Protein AF-A0A930TW47-F1 (afdb_monomer)

Structure (mmCIF, N/CA/C/O backbone):
data_AF-A0A930TW47-F1
#
_entry.id   AF-A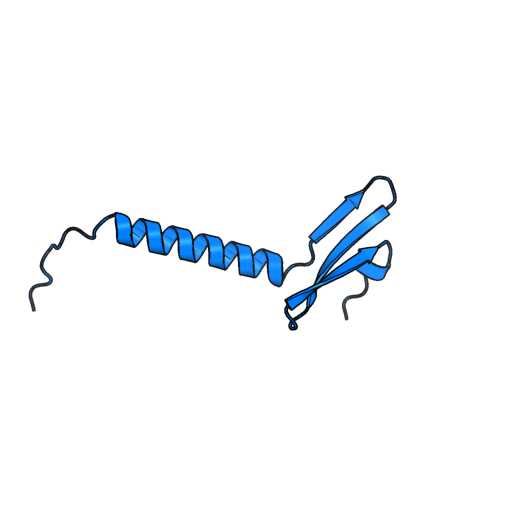0A930TW47-F1
#
loop_
_atom_site.group_PDB
_atom_site.id
_atom_site.type_symbol
_atom_site.label_atom_id
_atom_site.label_alt_id
_atom_site.label_comp_id
_atom_site.label_asym_id
_atom_site.label_entity_id
_atom_site.label_seq_id
_atom_site.pdbx_PDB_ins_code
_atom_site.Cartn_x
_atom_site.Cartn_y
_atom_site.Cartn_z
_atom_site.occupancy
_atom_site.B_iso_or_equiv
_atom_site.auth_seq_id
_atom_site.auth_comp_id
_atom_site.auth_asym_id
_atom_site.auth_atom_id
_atom_site.pdbx_PDB_model_num
ATOM 1 N N . MET A 1 1 ? -18.569 -8.850 38.220 1.00 42.66 1 MET A N 1
ATOM 2 C CA . MET A 1 1 ? -18.279 -7.767 37.254 1.00 42.66 1 MET A CA 1
ATOM 3 C C . MET A 1 1 ? -19.291 -7.867 36.129 1.00 42.66 1 MET A C 1
ATOM 5 O O . MET A 1 1 ? -19.177 -8.740 35.282 1.00 42.66 1 MET A O 1
ATOM 9 N N . GLN A 1 2 ? -20.352 -7.067 36.202 1.00 42.91 2 GLN A N 1
ATOM 10 C CA . GLN A 1 2 ? -21.447 -7.082 35.236 1.00 42.91 2 GLN A CA 1
ATOM 11 C C . GLN A 1 2 ? -21.039 -6.166 34.081 1.00 42.91 2 GLN A C 1
ATOM 13 O O . GLN A 1 2 ? -20.989 -4.949 34.249 1.00 42.91 2 GLN A O 1
ATOM 18 N N . ILE A 1 3 ? -20.672 -6.747 32.938 1.00 56.25 3 ILE A N 1
ATOM 19 C CA . ILE A 1 3 ? -20.438 -5.986 31.710 1.00 56.25 3 ILE A CA 1
ATOM 20 C C . ILE A 1 3 ? -21.816 -5.495 31.271 1.00 56.25 3 ILE A C 1
ATOM 22 O O . ILE A 1 3 ? -22.604 -6.225 30.674 1.00 56.25 3 ILE A O 1
ATOM 26 N N . SER A 1 4 ? -22.138 -4.278 31.709 1.00 52.44 4 SER A N 1
ATOM 27 C CA . SER A 1 4 ? -23.286 -3.502 31.264 1.00 52.44 4 SER A CA 1
ATOM 28 C C . SER A 1 4 ? -23.382 -3.607 29.745 1.00 52.44 4 SER A C 1
ATOM 30 O O . SER A 1 4 ? -22.401 -3.357 29.044 1.00 52.44 4 SER A O 1
ATOM 32 N N . GLN A 1 5 ? -24.560 -4.003 29.262 1.00 55.66 5 GLN A N 1
ATOM 33 C CA . GLN A 1 5 ? -24.985 -4.008 27.861 1.00 55.66 5 GLN A CA 1
ATOM 34 C C . GLN A 1 5 ? -25.049 -2.558 27.342 1.00 55.66 5 GLN A C 1
ATOM 36 O O . GLN A 1 5 ? -26.106 -2.023 27.009 1.00 55.66 5 GLN A O 1
ATOM 41 N N . GLY A 1 6 ? -23.908 -1.874 27.352 1.00 55.06 6 GLY A N 1
ATOM 42 C CA . GLY A 1 6 ? -23.734 -0.551 26.793 1.00 55.06 6 GLY A CA 1
ATOM 43 C C . GLY A 1 6 ? -23.780 -0.698 25.289 1.00 55.06 6 GLY A C 1
ATOM 44 O O . GLY A 1 6 ? -22.896 -1.324 24.711 1.00 55.06 6 GLY A O 1
ATOM 45 N N . LYS A 1 7 ? -24.837 -0.154 24.676 1.00 61.22 7 LYS A N 1
ATOM 46 C CA . LYS A 1 7 ? -24.954 0.066 23.233 1.00 61.22 7 LYS A CA 1
ATOM 47 C C . LYS A 1 7 ? -23.585 0.494 22.715 1.00 61.22 7 LYS A C 1
ATOM 49 O O . LYS A 1 7 ? -23.183 1.627 22.970 1.00 61.22 7 LYS A O 1
ATOM 54 N N . ILE A 1 8 ? -22.862 -0.411 22.051 1.00 66.38 8 ILE A N 1
ATOM 55 C CA . ILE A 1 8 ? -21.617 -0.044 21.385 1.00 66.38 8 ILE A CA 1
ATOM 56 C C . ILE A 1 8 ? -22.035 1.055 20.413 1.00 66.38 8 ILE A C 1
ATOM 58 O O . ILE A 1 8 ? -22.897 0.805 19.564 1.00 66.38 8 ILE A O 1
ATOM 62 N N . PRO A 1 9 ? -21.547 2.293 20.577 1.00 74.56 9 PRO A N 1
ATOM 63 C CA . PRO A 1 9 ? -21.967 3.365 19.703 1.00 74.56 9 PRO A CA 1
ATOM 64 C C . PRO A 1 9 ? -21.481 2.981 18.311 1.00 74.56 9 PRO A C 1
ATOM 66 O O . PRO A 1 9 ? -20.284 2.827 18.086 1.00 74.56 9 PRO A O 1
ATOM 69 N N . TRP A 1 10 ? -22.416 2.786 17.384 1.00 78.12 10 TRP A N 1
ATOM 70 C CA . TRP A 1 10 ? -22.137 2.402 15.999 1.00 78.12 10 TRP A CA 1
ATOM 71 C C . TRP A 1 10 ? -21.051 3.272 15.355 1.00 78.12 10 TRP A C 1
ATOM 73 O O . TRP A 1 10 ? -20.255 2.781 14.563 1.00 78.12 10 TRP A O 1
ATOM 83 N N . ALA A 1 11 ? -20.951 4.534 15.781 1.00 76.75 11 ALA A N 1
ATOM 84 C CA . ALA A 1 11 ? -19.872 5.446 15.425 1.00 76.75 11 ALA A CA 1
ATOM 85 C C . ALA A 1 11 ? -18.464 4.878 15.695 1.00 76.75 11 ALA A C 1
ATOM 87 O O . ALA A 1 11 ? -17.597 5.006 14.840 1.00 76.75 11 ALA A O 1
ATOM 88 N N . ILE A 1 12 ? -18.228 4.210 16.832 1.00 83.25 12 ILE A N 1
ATOM 89 C CA . ILE A 1 12 ? -16.925 3.601 17.148 1.00 83.25 12 ILE A CA 1
ATOM 90 C C . ILE A 1 12 ? -16.611 2.476 16.160 1.00 83.25 12 ILE A C 1
ATOM 92 O O . ILE A 1 12 ? -15.514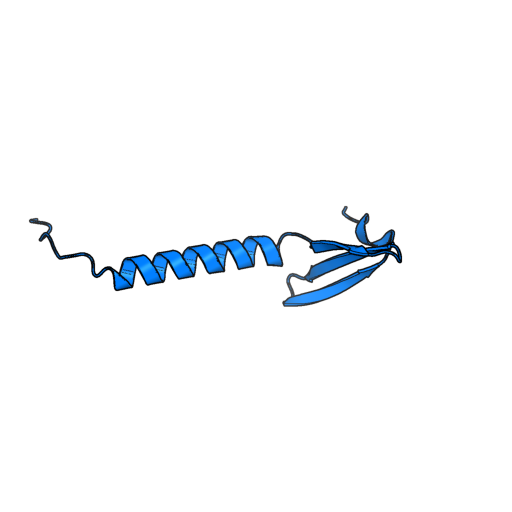 2.438 15.612 1.00 83.25 12 ILE A O 1
ATOM 96 N N . LEU A 1 13 ? -17.576 1.598 15.877 1.00 85.62 13 LEU A N 1
ATOM 97 C CA . LEU A 1 13 ? -17.383 0.504 14.919 1.00 85.62 13 LEU A CA 1
ATOM 98 C C . LEU A 1 13 ? -17.098 1.027 13.507 1.00 85.62 13 LEU A C 1
ATOM 100 O O . LEU A 1 13 ? -16.222 0.500 12.827 1.00 85.62 13 LEU A O 1
ATOM 104 N N . ILE A 1 14 ? -17.785 2.094 13.092 1.00 87.12 14 ILE A N 1
ATOM 105 C CA . ILE A 1 14 ? -17.546 2.757 11.804 1.00 87.12 14 ILE A CA 1
ATOM 106 C C . ILE A 1 14 ? -16.131 3.341 11.755 1.00 87.12 14 ILE A C 1
ATOM 108 O O . ILE A 1 14 ? -15.418 3.119 10.781 1.00 87.12 14 ILE A O 1
ATOM 112 N N . VAL A 1 15 ? -15.693 4.039 12.807 1.00 87.44 15 VAL A N 1
ATOM 113 C CA . VAL A 1 15 ? -14.344 4.622 12.869 1.00 87.44 15 VAL A CA 1
ATOM 114 C C . VAL A 1 15 ? -13.269 3.537 12.801 1.00 87.44 15 VAL A C 1
ATOM 116 O O . VAL A 1 15 ? -12.338 3.664 12.009 1.00 87.44 15 VAL A O 1
ATOM 119 N N . PHE A 1 16 ? -13.410 2.448 13.561 1.00 89.25 16 PHE A N 1
ATOM 120 C CA . PHE A 1 16 ? -12.475 1.322 13.488 1.00 89.25 16 PHE A CA 1
ATOM 121 C C . PHE A 1 16 ? -12.490 0.641 12.117 1.00 89.25 16 PHE A C 1
ATOM 123 O O . PHE A 1 16 ? -11.427 0.313 11.597 1.00 89.25 16 PHE A O 1
ATOM 130 N N . GLY A 1 17 ? -13.665 0.475 11.503 1.00 91.06 17 GLY A N 1
ATOM 131 C CA . GLY A 1 17 ? -13.791 -0.072 10.153 1.00 91.06 17 GLY A CA 1
ATOM 132 C C . GLY A 1 17 ? -13.077 0.785 9.105 1.00 91.06 17 GLY A C 1
ATOM 133 O O . GLY A 1 17 ? -12.312 0.259 8.301 1.00 91.06 17 GLY A O 1
ATOM 134 N N . ILE A 1 18 ? -13.258 2.110 9.153 1.00 90.81 18 ILE A N 1
ATOM 135 C CA . ILE A 1 18 ? -12.569 3.054 8.259 1.00 90.81 18 ILE A CA 1
ATOM 136 C C . ILE A 1 18 ? -11.059 3.028 8.509 1.00 90.81 18 ILE A C 1
ATOM 138 O O . ILE A 1 18 ? -10.290 2.967 7.555 1.00 90.81 18 ILE A O 1
ATOM 142 N N . ALA A 1 19 ? -10.618 3.038 9.770 1.00 89.00 19 ALA A N 1
ATOM 143 C CA . ALA A 1 19 ? -9.199 2.992 10.113 1.00 89.00 19 ALA A CA 1
ATOM 144 C C . ALA A 1 19 ? -8.531 1.695 9.628 1.00 89.00 19 ALA A C 1
ATOM 146 O O . ALA A 1 19 ? -7.444 1.744 9.059 1.00 89.00 19 ALA A O 1
ATOM 147 N N . ALA A 1 20 ? -9.196 0.548 9.793 1.00 89.06 20 ALA A N 1
ATOM 148 C CA . ALA A 1 20 ? -8.713 -0.735 9.292 1.00 89.06 20 ALA A CA 1
ATOM 149 C C . ALA A 1 20 ? -8.663 -0.766 7.757 1.00 89.06 20 ALA A C 1
ATOM 151 O O . ALA A 1 20 ? -7.682 -1.236 7.188 1.00 89.06 20 ALA A O 1
ATOM 152 N N . PHE A 1 21 ? -9.682 -0.223 7.083 1.00 89.81 21 PHE A N 1
ATOM 153 C CA . PHE A 1 21 ? -9.724 -0.133 5.623 1.00 89.81 21 PHE A CA 1
ATOM 154 C C . PHE A 1 21 ? -8.621 0.773 5.065 1.00 89.81 21 PHE A C 1
ATOM 156 O O . PHE A 1 21 ? -7.903 0.378 4.151 1.00 89.81 21 PHE A O 1
ATOM 163 N N . LEU A 1 22 ? -8.440 1.963 5.643 1.00 87.56 22 LEU A N 1
ATOM 164 C CA . LEU A 1 22 ? -7.3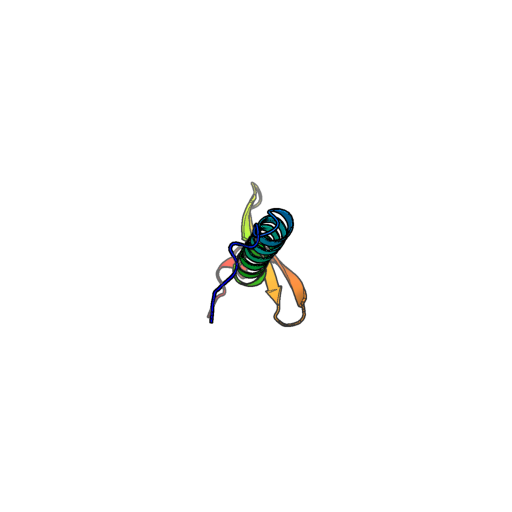62 2.876 5.268 1.00 87.56 22 LEU A CA 1
ATOM 165 C C . LEU A 1 22 ? -5.992 2.273 5.566 1.00 87.56 22 LEU A C 1
ATOM 167 O O . LEU A 1 22 ? -5.104 2.375 4.730 1.00 87.56 22 LEU A O 1
ATOM 171 N N . GLY A 1 23 ? -5.827 1.606 6.709 1.00 83.75 23 GLY A N 1
ATOM 172 C CA . GLY A 1 23 ? -4.605 0.879 7.040 1.00 83.75 23 GLY A CA 1
ATOM 173 C C . GLY A 1 23 ? -4.292 -0.193 6.000 1.00 83.75 23 GLY A C 1
ATOM 174 O O . GLY A 1 23 ? -3.199 -0.200 5.452 1.00 83.75 23 GLY A O 1
ATOM 175 N N . ALA A 1 24 ? -5.268 -1.033 5.648 1.00 81.19 24 ALA A N 1
ATOM 176 C CA . ALA A 1 24 ? -5.107 -2.071 4.633 1.00 81.19 24 ALA A CA 1
ATOM 177 C C . ALA A 1 24 ? -4.805 -1.497 3.242 1.00 81.19 24 ALA A C 1
ATOM 179 O O . ALA A 1 24 ? -3.964 -2.044 2.528 1.00 81.19 24 ALA A O 1
ATOM 180 N N . LEU A 1 25 ? -5.443 -0.384 2.863 1.00 77.69 25 LEU A N 1
ATOM 181 C CA . LEU A 1 25 ? -5.121 0.331 1.631 1.00 77.69 25 LEU A CA 1
ATOM 182 C C . LEU A 1 25 ? -3.697 0.869 1.675 1.00 77.69 25 LEU A C 1
ATOM 184 O O . LEU A 1 25 ? -2.939 0.604 0.759 1.00 77.69 25 LEU A O 1
ATOM 188 N N . VAL A 1 26 ? -3.295 1.566 2.734 1.00 76.50 26 VAL A N 1
ATOM 189 C CA . VAL A 1 26 ? -1.933 2.097 2.857 1.00 76.50 26 VAL A CA 1
ATOM 190 C C . VAL A 1 26 ? -0.912 0.967 2.837 1.00 76.50 26 VAL A C 1
ATOM 192 O O . VAL A 1 26 ? 0.074 1.074 2.124 1.00 76.50 26 VAL A O 1
ATOM 195 N N . THR A 1 27 ? -1.149 -0.142 3.536 1.00 70.00 27 THR A N 1
ATOM 196 C CA . THR A 1 27 ? -0.251 -1.299 3.497 1.00 70.00 27 THR A CA 1
ATOM 197 C C . THR A 1 27 ? -0.224 -1.938 2.107 1.00 70.00 27 THR A C 1
ATOM 199 O O . THR A 1 27 ? 0.829 -2.304 1.607 1.00 70.00 27 THR A O 1
ATOM 202 N N . SER A 1 28 ? -1.352 -2.019 1.412 1.00 67.75 28 SER A N 1
ATOM 203 C CA . SER A 1 28 ? -1.348 -2.562 0.052 1.00 67.75 28 SER A CA 1
ATOM 204 C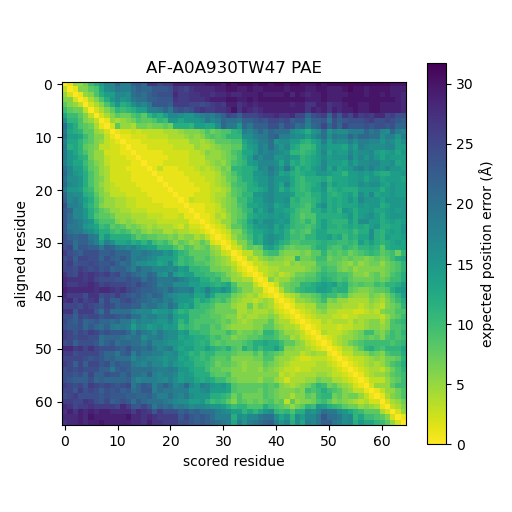 C . SER A 1 28 ? -0.651 -1.615 -0.929 1.00 67.75 28 SER A C 1
ATOM 206 O O . SER A 1 28 ? 0.097 -2.064 -1.784 1.00 67.75 28 SER A O 1
ATOM 208 N N . TYR A 1 29 ? -0.858 -0.303 -0.792 1.00 64.50 29 TYR A N 1
ATOM 209 C CA . TYR A 1 29 ? -0.322 0.704 -1.706 1.00 64.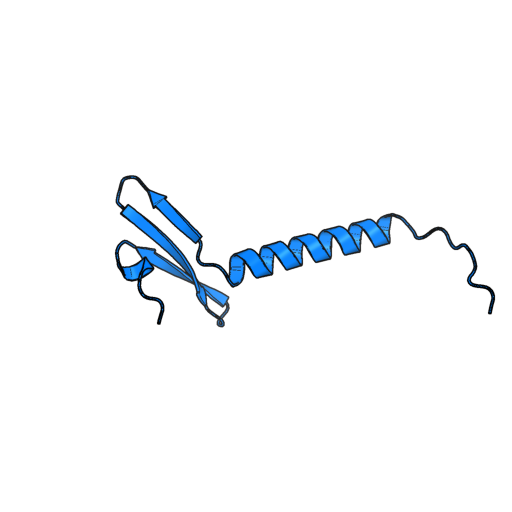50 29 TYR A CA 1
ATOM 210 C C . TYR A 1 29 ? 1.151 1.028 -1.450 1.00 64.50 29 TYR A C 1
ATOM 212 O O . TYR A 1 29 ? 1.900 1.244 -2.394 1.00 64.50 29 TYR A O 1
ATOM 220 N N . ALA A 1 30 ? 1.576 1.077 -0.190 1.00 64.25 30 ALA A N 1
ATOM 221 C CA . ALA A 1 30 ? 2.954 1.389 0.166 1.00 64.25 30 ALA A CA 1
ATOM 222 C C . ALA A 1 30 ? 3.885 0.185 -0.023 1.00 64.25 30 ALA A C 1
ATOM 224 O O . ALA A 1 30 ? 5.062 0.383 -0.303 1.00 64.25 30 ALA A O 1
ATOM 225 N N . TYR A 1 31 ? 3.382 -1.047 0.122 1.00 60.19 31 TYR A N 1
ATOM 226 C CA . TYR A 1 31 ? 4.222 -2.249 0.071 1.00 60.19 31 TYR A CA 1
ATOM 227 C C . TYR A 1 31 ? 4.111 -3.035 -1.244 1.00 60.19 31 TYR A C 1
ATOM 229 O O . TYR A 1 31 ? 4.937 -3.914 -1.480 1.00 60.19 31 TYR A O 1
ATOM 237 N N . HIS A 1 32 ? 3.150 -2.726 -2.124 1.00 62.53 32 HIS A N 1
ATOM 238 C CA . HIS A 1 32 ? 3.090 -3.319 -3.461 1.00 62.53 32 HIS A CA 1
ATOM 239 C C . HIS A 1 32 ? 3.347 -2.269 -4.543 1.00 62.53 32 HIS A C 1
ATOM 241 O O . HIS A 1 32 ? 2.676 -1.241 -4.612 1.00 62.53 32 HIS A O 1
ATOM 247 N N . ARG A 1 33 ? 4.320 -2.548 -5.422 1.00 62.62 33 ARG A N 1
ATOM 248 C CA . ARG A 1 33 ? 4.556 -1.744 -6.627 1.00 62.62 33 ARG A CA 1
ATOM 249 C C . ARG A 1 33 ? 3.310 -1.806 -7.518 1.00 62.62 33 ARG A C 1
ATOM 251 O O . ARG A 1 33 ? 2.852 -2.894 -7.871 1.00 62.62 33 ARG A O 1
ATOM 258 N N . PHE A 1 34 ? 2.771 -0.653 -7.912 1.00 67.69 34 PHE A N 1
ATOM 259 C CA . PHE A 1 34 ? 1.677 -0.606 -8.889 1.00 67.69 34 PHE A CA 1
ATOM 260 C C . PHE A 1 34 ? 2.244 -0.742 -10.287 1.00 67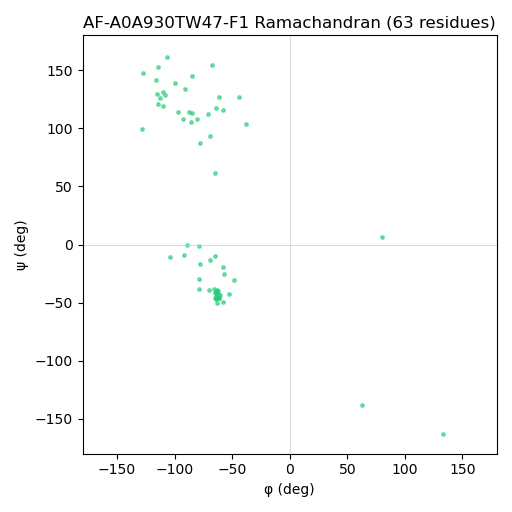.69 34 PHE A C 1
ATOM 262 O O . PHE A 1 34 ? 2.848 0.204 -10.778 1.00 67.69 34 PHE A O 1
ATOM 269 N N . ASN A 1 35 ? 2.025 -1.892 -10.922 1.00 68.56 35 ASN A N 1
ATOM 270 C CA . ASN A 1 35 ? 2.335 -2.103 -12.331 1.00 68.56 35 ASN A CA 1
ATOM 271 C C . ASN A 1 35 ? 1.144 -1.670 -13.190 1.00 68.56 35 ASN A C 1
ATOM 273 O O . ASN A 1 35 ? 0.077 -2.283 -13.147 1.00 68.56 35 ASN A O 1
ATOM 277 N N . VAL A 1 36 ? 1.334 -0.626 -13.986 1.00 71.62 36 VAL A N 1
ATOM 278 C CA . VAL A 1 36 ? 0.377 -0.143 -14.975 1.00 71.62 36 VAL A CA 1
ATOM 279 C C . VAL A 1 36 ? 0.940 -0.430 -16.361 1.00 71.62 36 VAL A C 1
ATOM 281 O O . VAL A 1 36 ? 2.002 0.066 -16.734 1.00 71.62 36 VAL A O 1
ATOM 284 N N . TRP A 1 37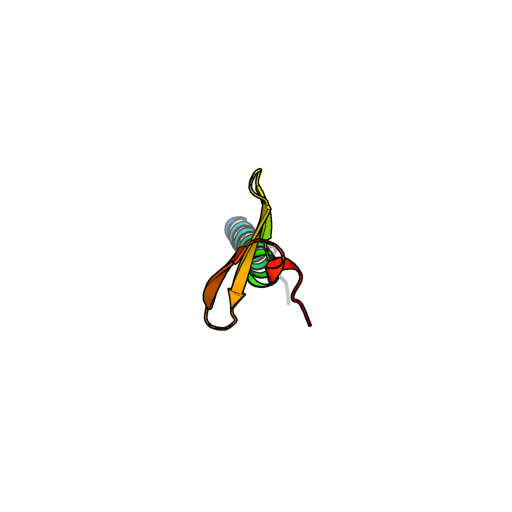 ? 0.217 -1.236 -17.133 1.00 71.50 37 TRP A N 1
ATOM 285 C CA . TRP A 1 37 ? 0.517 -1.462 -18.543 1.00 71.50 37 TRP A CA 1
ATOM 286 C C . TRP A 1 37 ? -0.133 -0.352 -19.370 1.00 71.50 37 TRP A C 1
ATOM 288 O O . TRP A 1 37 ? -1.358 -0.249 -19.427 1.00 71.50 37 TRP A O 1
ATOM 298 N N . ILE A 1 38 ? 0.689 0.495 -19.981 1.00 74.62 38 ILE A N 1
ATOM 299 C CA . ILE A 1 38 ? 0.278 1.540 -20.922 1.00 74.62 38 ILE A CA 1
ATOM 300 C C . ILE A 1 38 ? 0.660 1.122 -22.346 1.00 74.62 38 ILE A C 1
ATOM 302 O O . ILE A 1 38 ? 1.498 0.246 -22.543 1.00 74.62 38 ILE A O 1
ATOM 306 N N . ALA A 1 39 ? 0.040 1.734 -23.359 1.00 70.94 39 ALA A N 1
ATOM 307 C CA . ALA A 1 39 ? 0.320 1.415 -24.765 1.00 70.94 39 ALA A CA 1
ATOM 308 C C . ALA A 1 39 ? 1.811 1.582 -25.137 1.00 70.94 39 ALA A C 1
ATOM 310 O O . ALA A 1 39 ? 2.298 0.893 -26.028 1.00 70.94 39 ALA A O 1
ATOM 311 N N . ASP A 1 40 ? 2.529 2.442 -24.404 1.00 68.12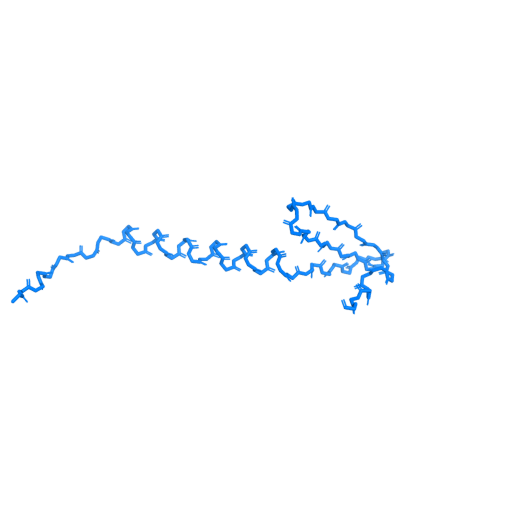 40 ASP A N 1
ATOM 312 C CA . ASP A 1 40 ? 3.954 2.740 -24.584 1.00 68.12 40 ASP A CA 1
ATOM 313 C C . ASP A 1 40 ? 4.901 1.818 -23.779 1.00 68.12 40 ASP A C 1
ATOM 315 O O . ASP A 1 40 ? 6.119 1.982 -23.842 1.00 68.12 40 ASP A O 1
ATOM 319 N N . GLY A 1 41 ? 4.374 0.855 -23.009 1.00 73.44 41 GLY A N 1
ATOM 320 C CA . GLY A 1 41 ? 5.157 -0.090 -22.200 1.00 73.44 41 GLY A CA 1
ATOM 321 C C . GLY A 1 41 ? 4.649 -0.255 -20.763 1.00 73.44 41 GLY A C 1
ATOM 322 O O . GLY A 1 41 ? 3.519 0.092 -20.428 1.00 73.44 41 GLY A O 1
ATOM 323 N N . GLN A 1 42 ? 5.481 -0.807 -19.880 1.00 78.50 42 GLN A N 1
ATOM 324 C CA . GLN A 1 42 ? 5.150 -0.964 -18.460 1.00 78.50 42 GLN A CA 1
ATOM 325 C C . GLN A 1 42 ? 5.625 0.256 -17.657 1.00 78.50 42 GLN A C 1
ATOM 327 O O . GLN A 1 42 ? 6.760 0.703 -17.812 1.00 78.50 42 GLN A O 1
ATOM 332 N N . TRP A 1 43 ? 4.771 0.785 -16.783 1.00 78.12 43 TRP A N 1
ATOM 333 C CA . TRP A 1 43 ? 5.127 1.755 -15.746 1.00 78.12 43 TRP A CA 1
ATOM 334 C C . TRP A 1 43 ? 4.888 1.102 -14.381 1.00 78.12 43 TRP A C 1
ATOM 336 O O . TRP A 1 43 ? 3.815 0.570 -14.122 1.00 78.12 43 TRP A O 1
ATOM 346 N N . CYS A 1 44 ? 5.876 1.160 -13.491 1.00 76.19 44 CYS A N 1
ATOM 347 C CA . CYS A 1 44 ? 5.733 0.842 -12.076 1.00 76.19 44 CYS A CA 1
ATOM 348 C C . CYS A 1 44 ? 5.987 2.046 -11.152 1.00 76.19 44 CYS A C 1
ATOM 350 O O . CYS A 1 44 ? 6.889 2.855 -11.385 1.00 76.19 44 CYS A O 1
ATOM 352 N N . THR A 1 45 ? 5.204 2.172 -10.078 1.00 75.75 45 THR A N 1
ATOM 353 C CA . THR A 1 45 ? 5.511 3.096 -8.971 1.00 75.75 45 THR A CA 1
ATOM 354 C C . THR A 1 45 ? 5.948 2.338 -7.731 1.00 75.75 45 THR A C 1
ATOM 356 O O . THR A 1 45 ? 5.217 1.460 -7.271 1.00 75.75 45 THR A O 1
ATOM 359 N N . GLU A 1 46 ? 7.084 2.724 -7.162 1.00 73.31 46 GLU A N 1
ATOM 360 C CA . GLU A 1 46 ? 7.589 2.221 -5.889 1.00 73.31 46 GLU A CA 1
ATOM 361 C C . GLU A 1 46 ? 7.506 3.305 -4.813 1.00 73.31 46 GLU A C 1
ATOM 363 O O . GLU A 1 46 ? 7.929 4.447 -5.010 1.00 73.31 46 GLU A O 1
ATOM 368 N N . PHE A 1 47 ? 6.955 2.946 -3.656 1.00 70.12 47 PHE A N 1
ATOM 369 C CA . PHE A 1 47 ? 7.000 3.788 -2.469 1.00 70.12 47 PHE A CA 1
ATOM 370 C C . PHE A 1 47 ? 8.225 3.394 -1.650 1.00 70.12 47 PHE A C 1
ATOM 372 O O . PHE A 1 47 ? 8.275 2.331 -1.039 1.00 70.12 47 PHE A O 1
ATOM 379 N N . THR A 1 48 ? 9.237 4.255 -1.646 1.00 68.44 48 THR A N 1
ATOM 380 C CA . THR A 1 48 ? 10.446 4.014 -0.855 1.00 68.44 48 THR A CA 1
ATOM 381 C C . THR A 1 48 ? 10.137 4.098 0.647 1.00 68.44 48 THR A C 1
ATOM 383 O O . THR A 1 48 ? 9.261 4.869 1.054 1.00 68.44 48 THR A O 1
ATOM 386 N N . PRO A 1 49 ? 10.920 3.427 1.516 1.00 63.28 49 PRO A N 1
ATOM 387 C CA . PRO A 1 49 ? 10.797 3.556 2.975 1.00 63.28 49 PRO A CA 1
ATOM 388 C C . PRO A 1 49 ? 10.967 4.998 3.477 1.00 63.28 49 PRO A C 1
ATOM 390 O O . PRO A 1 49 ? 10.554 5.337 4.581 1.00 63.28 49 PRO A O 1
ATOM 393 N N . SER A 1 50 ? 11.576 5.861 2.654 1.00 74.12 50 SER A N 1
ATOM 394 C CA . SER A 1 50 ? 11.742 7.293 2.913 1.00 74.12 50 SER A CA 1
ATOM 395 C C . SER A 1 50 ? 10.483 8.131 2.640 1.00 74.12 50 SER A C 1
ATOM 397 O O . SER A 1 50 ? 10.506 9.346 2.826 1.00 74.12 50 SER A O 1
ATOM 399 N N . GLY A 1 51 ? 9.392 7.505 2.183 1.00 66.12 51 GLY A N 1
ATOM 400 C CA . GLY A 1 51 ? 8.134 8.168 1.837 1.00 66.12 51 GLY A CA 1
ATOM 401 C C . GLY A 1 51 ? 8.134 8.841 0.461 1.00 66.12 51 GLY A C 1
ATOM 402 O O . GLY A 1 51 ? 7.179 9.539 0.123 1.00 66.12 51 GLY A O 1
ATOM 403 N N . ARG A 1 52 ? 9.187 8.657 -0.346 1.00 70.81 52 ARG A N 1
ATOM 404 C CA . ARG A 1 52 ? 9.231 9.150 -1.731 1.00 70.81 52 ARG A CA 1
ATOM 405 C C . ARG A 1 52 ? 8.577 8.153 -2.671 1.00 70.81 52 ARG A C 1
ATOM 407 O O . ARG A 1 52 ? 8.733 6.947 -2.490 1.00 70.81 52 ARG A O 1
ATOM 414 N N . VAL A 1 53 ? 7.913 8.686 -3.691 1.00 74.62 53 VAL A N 1
ATOM 415 C CA . VAL A 1 53 ? 7.351 7.911 -4.796 1.00 74.62 53 VAL A CA 1
ATOM 416 C C . VAL A 1 53 ? 8.334 7.953 -5.953 1.00 74.62 53 VAL A C 1
ATOM 418 O O . VAL A 1 53 ? 8.558 9.018 -6.529 1.00 74.62 53 VAL A O 1
ATOM 421 N N . GLU A 1 54 ? 8.902 6.806 -6.296 1.00 75.56 54 GLU A N 1
ATOM 422 C CA . GLU A 1 54 ? 9.732 6.645 -7.484 1.00 75.56 54 GLU A CA 1
ATOM 423 C C . GLU A 1 54 ? 8.899 6.014 -8.602 1.00 75.56 54 GLU A C 1
ATOM 425 O O . GLU A 1 54 ? 8.040 5.161 -8.372 1.00 75.56 54 GLU A O 1
ATOM 430 N N . ARG A 1 55 ? 9.079 6.514 -9.828 1.00 76.00 55 ARG A N 1
ATOM 431 C CA . ARG A 1 55 ? 8.396 6.012 -11.024 1.00 76.00 55 ARG A CA 1
ATOM 432 C C . ARG A 1 55 ? 9.447 5.404 -11.934 1.00 76.00 55 ARG A C 1
ATOM 434 O O . ARG A 1 55 ? 10.344 6.124 -12.368 1.00 76.00 55 ARG A O 1
ATOM 441 N N . HIS A 1 56 ? 9.305 4.125 -12.248 1.00 78.50 56 HIS A N 1
ATOM 442 C CA . HIS A 1 56 ? 10.176 3.441 -13.195 1.00 78.50 56 HIS A CA 1
ATOM 443 C C . HIS A 1 56 ? 9.382 3.023 -14.436 1.00 78.50 56 HIS A C 1
ATOM 445 O O . HIS A 1 56 ? 8.162 2.837 -14.387 1.00 78.50 56 HIS A O 1
ATOM 451 N N . TYR A 1 57 ? 10.087 2.913 -15.559 1.00 77.25 57 TYR A N 1
ATOM 452 C CA . TYR A 1 57 ? 9.517 2.612 -16.869 1.00 77.25 57 TYR A CA 1
ATOM 453 C C . TYR A 1 57 ? 10.246 1.424 -17.504 1.00 77.25 57 TYR A C 1
ATOM 455 O O . TYR A 1 57 ? 11.456 1.257 -17.332 1.00 77.25 57 TYR A O 1
ATOM 463 N N . GLY A 1 58 ? 9.516 0.625 -18.278 1.00 74.06 58 GLY A N 1
ATOM 464 C CA . GLY A 1 58 ? 10.053 -0.504 -19.032 1.00 74.06 58 GLY A CA 1
ATOM 465 C C . GLY A 1 58 ? 10.643 -1.595 -18.136 1.00 74.06 58 GLY A C 1
ATOM 466 O O . GLY A 1 58 ? 10.085 -1.923 -17.091 1.00 74.06 58 GLY A O 1
ATOM 467 N N . SER A 1 59 ? 11.798 -2.136 -18.531 1.00 69.56 59 SER A N 1
ATOM 468 C CA . SER A 1 59 ? 12.473 -3.251 -17.843 1.00 69.56 59 SER A CA 1
ATOM 469 C C . SER A 1 59 ? 12.969 -2.917 -16.432 1.00 69.56 59 SER A C 1
ATOM 471 O O . SER A 1 59 ? 13.377 -3.807 -15.693 1.00 69.56 59 SER A O 1
ATOM 473 N N . MET A 1 60 ? 12.942 -1.642 -16.026 1.00 66.81 60 MET A N 1
ATOM 474 C CA . MET A 1 60 ? 13.252 -1.245 -14.647 1.00 66.81 60 MET A CA 1
ATOM 475 C C . MET A 1 60 ? 12.171 -1.695 -13.654 1.00 66.81 60 MET A C 1
ATOM 477 O O . MET A 1 60 ? 12.406 -1.677 -12.451 1.00 66.81 60 MET A O 1
ATOM 481 N N . CYS A 1 61 ? 11.006 -2.126 -14.147 1.00 70.50 61 CYS A N 1
ATOM 482 C CA . CYS A 1 61 ? 9.955 -2.714 -13.324 1.00 70.50 61 CYS A CA 1
ATOM 483 C C . CYS A 1 61 ? 10.204 -4.173 -12.936 1.00 70.50 61 CYS A C 1
ATOM 485 O O . CYS A 1 61 ? 9.595 -4.638 -11.972 1.00 70.50 61 CYS A O 1
ATOM 487 N N . ASP A 1 62 ? 11.123 -4.854 -13.628 1.00 64.25 62 ASP A N 1
ATOM 488 C CA . ASP A 1 62 ? 11.480 -6.257 -13.383 1.00 64.25 62 ASP A CA 1
ATOM 489 C C . ASP A 1 62 ? 12.655 -6.411 -12.402 1.00 64.25 62 ASP A C 1
ATOM 491 O O . ASP A 1 62 ? 12.955 -7.516 -11.958 1.00 64.25 62 ASP A O 1
ATOM 495 N N . ALA A 1 63 ? 13.323 -5.308 -12.043 1.00 53.59 63 ALA A N 1
ATOM 496 C CA . ALA A 1 63 ? 14.419 -5.310 -11.083 1.00 53.59 63 ALA A CA 1
ATOM 497 C C . ALA A 1 63 ? 13.861 -5.385 -9.650 1.00 53.59 63 ALA A C 1
ATOM 499 O O . ALA A 1 63 ? 13.582 -4.366 -9.006 1.00 53.59 63 ALA A O 1
ATOM 500 N N . VAL A 1 64 ? 13.645 -6.611 -9.181 1.00 52.09 64 VAL A N 1
ATOM 501 C CA . VAL A 1 64 ? 13.498 -6.961 -7.765 1.00 52.09 64 VAL A CA 1
ATOM 502 C C . VAL A 1 64 ? 14.479 -8.099 -7.499 1.00 52.09 64 VAL A C 1
ATOM 504 O O . VAL A 1 64 ? 14.192 -9.246 -7.838 1.00 52.09 64 VAL A O 1
ATOM 507 N N . ASP A 1 65 ? 15.630 -7.748 -6.931 1.00 43.47 65 ASP A N 1
ATOM 508 C CA . ASP A 1 65 ? 16.360 -8.638 -6.025 1.00 43.47 65 ASP A CA 1
ATOM 509 C C . ASP A 1 65 ? 15.790 -8.449 -4.610 1.00 43.47 65 ASP A C 1
ATOM 511 O O . ASP A 1 65 ? 15.556 -7.274 -4.228 1.00 43.47 65 ASP A O 1
#

Mean predicted aligned error: 13.02 Å

Secondary structure (DSSP, 8-state):
---------HHHHHHHHHHHHHHHHHHHHHHS-EEEEETTEEEEEEE-TTS-EEEEEGGGGS---

Foldseek 3Di:
DDPPPPPPPVVVVVVVVVVVVVVVVCCCPQVDWDWDQDPVFIKTWHQDPVRDIDIDTHCVVVDDD

Sequence (65 aa):
MQISQGKIPWAILIVFGIAAFLGALVTSYAYHRFNVWIADGQWCTEFTPSGRVERHYGSMCDAVD

Solvent-accessible surface area (backbone atoms only — not comparable to full-atom values): 4035 Å² total; per-residue (Å²): 136,82,81,70,90,64,76,74,54,65,68,58,57,50,52,52,50,51,51,51,50,52,48,52,48,49,54,50,56,49,73,40,66,50,76,45,82,49,101,93,42,42,36,26,40,41,50,44,98,86,75,48,79,46,78,38,57,46,76,59,60,72,74,74,132

Radius of gyration: 20.05 Å; Cα contacts (8 Å, |Δi|>4): 55; chains: 1; bounding box: 41×18×62 Å

pLDDT: mean 71.39, std 11.64, range [42.66, 91.06]

Nearest PDB structures (foldseek):
  8tkf-as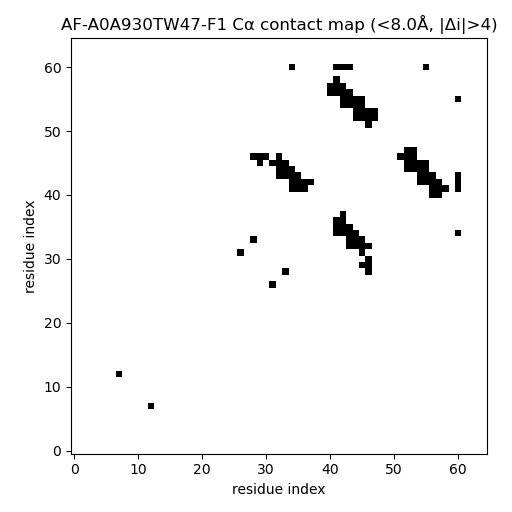sembly1_A  TM=8.221E-01  e=3.682E+00  Homo sapiens
  9c3c-assembly1_n  TM=4.595E-01  e=1.602E+00  Oryctolagus cuniculus
  6dr0-assembly1_C  TM=6.270E-01  e=2.674E+00  Homo sapiens
  6dqs-assembly1_D  TM=6.002E-01  e=4.462E+00  Homo sapiens
  8dml-assembly2_C  TM=4.274E-01  e=8.461E+00  Vibrio parahaemolyticus